Protein AF-A0A9E4A4X7-F1 (afdb_monomer_lite)

Structure (mmCIF, N/CA/C/O backbone):
data_AF-A0A9E4A4X7-F1
#
_entry.id   AF-A0A9E4A4X7-F1
#
loop_
_atom_site.group_PDB
_atom_site.id
_atom_site.type_symbol
_atom_site.label_atom_id
_atom_site.label_alt_id
_atom_site.label_comp_id
_atom_site.label_asym_id
_atom_site.label_entity_id
_atom_site.label_seq_id
_atom_site.pdbx_PDB_ins_code
_atom_site.Cartn_x
_atom_site.Cartn_y
_atom_site.Cartn_z
_atom_site.occupancy
_atom_site.B_iso_or_equiv
_atom_site.auth_seq_id
_atom_site.auth_comp_id
_atom_site.auth_asym_id
_atom_site.auth_atom_id
_atom_site.pdbx_PDB_model_num
ATOM 1 N N . GLU A 1 1 ? -10.717 1.701 -8.666 1.00 64.62 1 GLU A N 1
ATOM 2 C CA . GLU A 1 1 ? -9.809 1.528 -9.823 1.00 64.62 1 GLU A CA 1
ATOM 3 C C . GLU A 1 1 ? -8.608 2.432 -9.600 1.00 64.62 1 GLU A C 1
ATOM 5 O O . GLU A 1 1 ? -8.823 3.555 -9.165 1.00 64.62 1 GLU A O 1
ATOM 10 N N . ASN A 1 2 ? -7.380 1.958 -9.824 1.00 78.44 2 ASN A N 1
ATOM 11 C CA . ASN A 1 2 ? -6.183 2.775 -9.623 1.00 78.44 2 ASN A CA 1
ATOM 12 C C . ASN A 1 2 ? -5.297 2.719 -10.874 1.00 78.44 2 ASN A C 1
ATOM 14 O O . ASN A 1 2 ? -5.035 1.631 -11.394 1.00 78.44 2 ASN A O 1
ATOM 18 N N . ARG A 1 3 ? -4.871 3.878 -11.392 1.00 83.56 3 ARG A N 1
ATOM 19 C CA . ARG A 1 3 ? -4.056 3.939 -12.616 1.00 83.56 3 ARG A CA 1
ATOM 20 C C . ARG A 1 3 ? -2.613 3.575 -12.285 1.00 83.56 3 ARG A C 1
ATOM 22 O O . ARG A 1 3 ? -1.988 4.191 -11.430 1.00 83.56 3 ARG A O 1
ATOM 29 N N . MET A 1 4 ? -2.079 2.565 -12.966 1.00 91.38 4 MET A N 1
ATOM 30 C CA . MET A 1 4 ? -0.709 2.097 -12.752 1.00 91.38 4 MET A CA 1
ATOM 31 C C . MET A 1 4 ? 0.246 2.718 -13.772 1.00 91.38 4 MET A C 1
ATOM 33 O O . MET A 1 4 ? -0.070 2.798 -14.954 1.00 91.38 4 MET A O 1
ATOM 37 N N . GLY A 1 5 ? 1.420 3.146 -13.299 1.00 93.50 5 GLY A N 1
ATOM 38 C CA . GLY A 1 5 ? 2.535 3.569 -14.149 1.00 93.50 5 GLY A CA 1
ATOM 39 C C . GLY A 1 5 ? 3.482 2.404 -14.429 1.00 93.50 5 GLY A C 1
ATOM 40 O O . GLY A 1 5 ? 3.356 1.714 -15.431 1.00 93.50 5 GLY A O 1
ATOM 41 N N . CYS A 1 6 ? 4.431 2.168 -13.516 1.00 95.12 6 CYS A N 1
ATOM 42 C CA . CYS A 1 6 ? 5.456 1.132 -13.691 1.00 95.12 6 CYS A CA 1
ATOM 43 C C . CYS A 1 6 ? 5.006 -0.294 -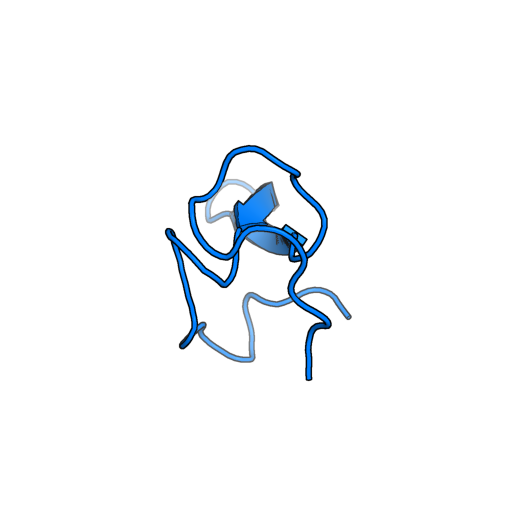13.340 1.00 95.12 6 CYS A C 1
ATOM 45 O O . CYS A 1 6 ? 5.669 -1.231 -13.756 1.00 95.12 6 CYS A O 1
ATOM 47 N N . ALA A 1 7 ? 3.952 -0.459 -12.529 1.00 92.88 7 ALA A N 1
ATOM 48 C CA . ALA A 1 7 ? 3.502 -1.747 -11.972 1.00 92.88 7 ALA A CA 1
ATOM 49 C C . ALA A 1 7 ? 4.562 -2.561 -11.184 1.00 92.88 7 ALA A C 1
ATOM 51 O O . ALA A 1 7 ? 4.351 -3.731 -10.894 1.00 92.88 7 ALA A O 1
ATOM 52 N N . LEU A 1 8 ? 5.6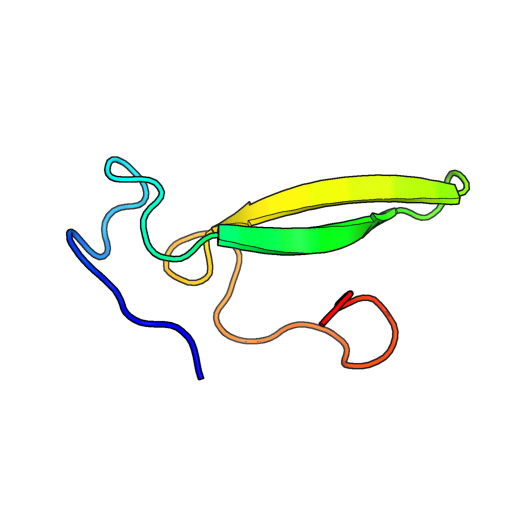81 -1.938 -10.803 1.00 94.62 8 LEU A N 1
ATOM 53 C CA . LEU A 1 8 ? 6.799 -2.560 -10.075 1.00 94.62 8 LEU A CA 1
ATOM 54 C C . LEU A 1 8 ? 7.029 -1.932 -8.687 1.00 94.62 8 LEU A C 1
ATOM 56 O O . LEU A 1 8 ? 8.051 -2.164 -8.052 1.00 94.62 8 LEU A O 1
ATOM 60 N N . GLY A 1 9 ? 6.122 -1.064 -8.236 1.00 92.06 9 GLY A N 1
ATOM 61 C CA . GLY A 1 9 ? 6.194 -0.421 -6.919 1.00 92.06 9 GLY A CA 1
ATOM 62 C C . GLY A 1 9 ? 7.182 0.746 -6.790 1.00 92.06 9 GLY A C 1
ATOM 63 O O . GLY A 1 9 ? 7.310 1.302 -5.700 1.00 92.06 9 GLY A O 1
ATOM 64 N N . VAL A 1 10 ? 7.842 1.152 -7.882 1.00 95.25 10 VAL A N 1
ATOM 65 C CA . VAL A 1 10 ? 8.862 2.222 -7.878 1.00 95.25 10 VAL A CA 1
ATOM 66 C C . VAL A 1 10 ? 8.259 3.607 -8.124 1.00 95.25 10 VAL A C 1
ATOM 68 O O . VAL A 1 10 ? 8.635 4.576 -7.478 1.00 95.25 10 VAL A O 1
ATOM 71 N N . CYS A 1 11 ? 7.303 3.719 -9.050 1.00 94.75 11 CYS A N 1
ATOM 72 C CA . CYS A 1 11 ? 6.772 5.020 -9.479 1.00 94.75 11 CYS A CA 1
ATOM 73 C C . CYS A 1 11 ? 5.782 5.663 -8.497 1.00 94.75 11 CYS A C 1
ATOM 75 O O . CYS A 1 11 ? 5.389 6.803 -8.712 1.00 94.75 11 CYS A O 1
ATOM 77 N N . LEU A 1 12 ? 5.303 4.910 -7.498 1.00 93.75 12 LEU A N 1
ATOM 78 C CA . LEU A 1 12 ? 4.262 5.321 -6.541 1.00 93.75 12 LEU A CA 1
ATOM 79 C C . LEU A 1 12 ? 2.935 5.809 -7.168 1.00 93.75 12 LEU A C 1
ATOM 81 O O . LEU A 1 12 ? 2.066 6.298 -6.461 1.00 93.75 12 LEU A O 1
ATOM 85 N N . GLY A 1 13 ? 2.731 5.636 -8.478 1.00 94.19 13 GLY A N 1
ATOM 86 C CA . GLY A 1 13 ? 1.539 6.134 -9.176 1.00 94.19 13 GLY A CA 1
ATOM 87 C C . GLY A 1 13 ? 0.232 5.428 -8.806 1.00 94.19 13 GLY A C 1
ATOM 88 O O . GLY A 1 13 ? -0.834 5.966 -9.061 1.00 94.19 13 GLY A O 1
ATOM 89 N N . CYS A 1 14 ? 0.308 4.246 -8.193 1.00 95.50 14 CYS A N 1
ATOM 90 C CA . CYS A 1 14 ? -0.851 3.449 -7.795 1.00 95.50 14 CYS A CA 1
ATOM 91 C C . CYS A 1 14 ? -0.956 3.303 -6.270 1.00 95.50 14 CYS A C 1
ATOM 93 O O . CYS A 1 14 ? -1.211 2.202 -5.785 1.00 95.50 14 CYS A O 1
ATOM 95 N N . VAL A 1 15 ? -0.663 4.349 -5.496 1.00 95.06 15 VAL A N 1
ATOM 96 C CA . VAL A 1 15 ? -0.828 4.306 -4.033 1.00 95.06 15 VAL A CA 1
ATOM 97 C C . VAL A 1 15 ? -2.297 4.458 -3.626 1.00 95.06 15 VAL A C 1
ATOM 99 O O . VAL A 1 15 ? -3.066 5.167 -4.273 1.00 95.06 15 VAL A O 1
ATOM 102 N N . CYS A 1 16 ? -2.679 3.781 -2.549 1.00 94.25 16 CYS A N 1
ATOM 103 C CA . CYS A 1 16 ? -3.950 3.893 -1.844 1.00 94.25 16 CYS A CA 1
ATOM 104 C C . CYS A 1 16 ? -3.664 4.200 -0.376 1.00 94.25 16 CYS A C 1
ATOM 106 O O . CYS A 1 16 ? -2.693 3.699 0.189 1.00 94.25 16 CYS A O 1
ATOM 108 N N . LYS A 1 17 ? -4.519 5.008 0.244 1.00 95.69 17 LYS A N 1
ATOM 109 C CA . LYS A 1 17 ? -4.456 5.276 1.676 1.00 95.69 17 LYS A CA 1
ATOM 110 C C . LYS A 1 17 ? -5.229 4.178 2.411 1.00 95.69 17 LYS A C 1
ATOM 112 O O . LYS A 1 17 ? -6.400 3.961 2.112 1.00 95.69 17 LYS A O 1
ATOM 117 N N . VAL A 1 18 ? -4.574 3.485 3.335 1.00 96.31 18 VAL A N 1
ATOM 118 C CA . VAL A 1 18 ? -5.132 2.337 4.060 1.00 96.31 18 VAL A CA 1
ATOM 119 C C . VAL A 1 18 ? -5.071 2.615 5.556 1.00 96.31 18 VAL A C 1
ATOM 121 O O . VAL A 1 18 ? -4.023 3.009 6.067 1.00 96.31 18 VAL A O 1
ATOM 124 N N . GLN A 1 19 ? -6.191 2.451 6.248 1.00 96.94 19 GLN A N 1
ATOM 125 C CA . GLN A 1 19 ? -6.292 2.596 7.690 1.00 96.94 19 GLN A CA 1
ATOM 126 C C . GLN A 1 19 ? -5.525 1.476 8.395 1.00 96.94 19 GLN A C 1
ATOM 128 O O . GLN A 1 19 ? -5.538 0.325 7.965 1.00 96.94 19 GLN A O 1
ATOM 133 N N . MET A 1 20 ? -4.826 1.835 9.468 1.00 94.94 20 MET A N 1
ATOM 134 C CA . MET A 1 20 ? -4.034 0.909 10.266 1.00 94.94 20 MET A CA 1
ATOM 135 C C . MET A 1 20 ? -4.718 0.599 11.602 1.00 94.94 20 MET A C 1
ATOM 137 O O . MET A 1 20 ? -5.480 1.431 12.109 1.00 94.94 20 MET A O 1
ATOM 141 N N . PRO A 1 21 ? -4.435 -0.567 12.213 1.00 91.19 21 PRO A N 1
ATOM 142 C CA . PRO A 1 21 ? -5.047 -0.966 13.481 1.00 91.19 21 PRO A CA 1
ATOM 143 C C . 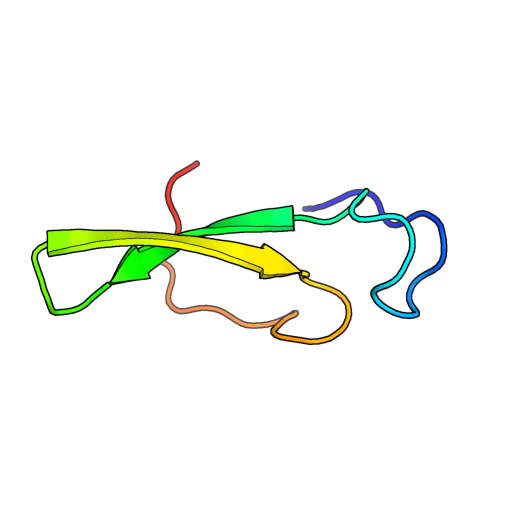PRO A 1 21 ? -4.803 0.009 14.643 1.00 91.19 21 PRO A C 1
ATOM 145 O O . PRO A 1 21 ? -5.596 0.054 15.579 1.00 91.19 21 PRO A O 1
ATOM 148 N N . ASP A 1 22 ? -3.723 0.794 14.602 1.00 93.75 22 ASP A N 1
ATOM 149 C CA . ASP A 1 22 ? -3.387 1.812 15.608 1.00 93.75 22 ASP A CA 1
ATOM 150 C C . ASP A 1 22 ? -4.189 3.122 15.462 1.00 93.75 22 ASP A C 1
ATOM 152 O O . ASP A 1 22 ? -4.026 4.044 16.261 1.00 93.75 22 ASP A O 1
ATOM 156 N N . GLY A 1 23 ? -5.075 3.209 14.466 1.00 91.25 23 GLY A N 1
ATOM 157 C CA . GLY A 1 23 ? -5.872 4.401 14.170 1.00 91.25 23 GLY A CA 1
ATOM 158 C C . GLY A 1 23 ? -5.195 5.376 13.202 1.00 91.25 23 GLY 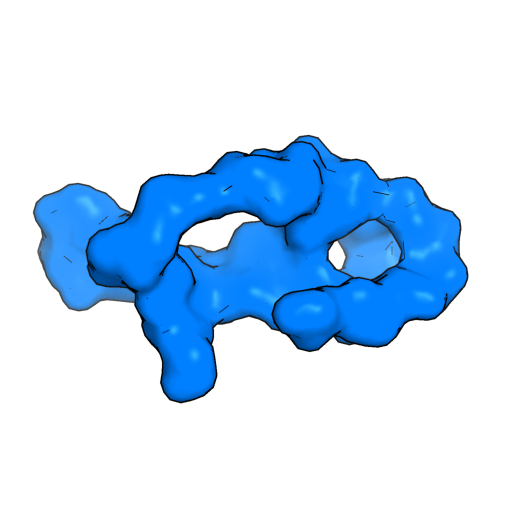A C 1
ATOM 159 O O . GLY A 1 23 ? -5.824 6.355 12.794 1.00 91.25 23 GLY A O 1
ATOM 160 N N . GLY A 1 24 ? -3.947 5.110 12.804 1.00 94.81 24 GLY A N 1
ATOM 161 C CA . GLY A 1 24 ? -3.246 5.813 11.737 1.00 94.81 24 GLY A CA 1
ATOM 162 C C . GLY A 1 24 ? -3.645 5.363 10.329 1.00 94.81 24 GLY A C 1
ATOM 163 O O . GLY A 1 24 ? -4.620 4.642 10.112 1.00 94.81 24 GLY A O 1
ATOM 164 N N . PHE A 1 25 ? -2.865 5.804 9.344 1.00 95.75 25 PHE A N 1
ATOM 165 C CA . PHE A 1 25 ? -2.970 5.333 7.967 1.00 95.75 25 PHE A CA 1
ATOM 166 C C . PHE A 1 25 ? -1.587 5.169 7.343 1.00 95.75 25 PHE A C 1
ATOM 168 O O . PHE A 1 25 ? -0.649 5.885 7.694 1.00 95.75 25 PHE A O 1
ATOM 175 N N . GLU A 1 26 ? -1.500 4.302 6.344 1.00 95.50 26 GLU A N 1
ATOM 176 C CA . GLU A 1 26 ? -0.318 4.122 5.509 1.00 95.50 26 GLU A CA 1
ATOM 177 C C . GLU A 1 26 ? -0.677 4.266 4.025 1.00 95.50 26 GLU A C 1
ATOM 179 O O . GLU A 1 26 ? -1.807 4.001 3.609 1.00 95.50 26 GLU A O 1
ATOM 184 N N . TYR A 1 27 ? 0.284 4.705 3.210 1.00 94.88 27 TYR A N 1
ATOM 185 C CA . TYR A 1 27 ? 0.160 4.643 1.757 1.00 94.88 27 TYR A CA 1
ATOM 186 C C . TYR A 1 27 ? 0.714 3.319 1.245 1.00 94.88 27 TYR A C 1
ATOM 188 O O . TYR A 1 27 ? 1.924 3.110 1.245 1.00 94.88 27 TYR A O 1
ATOM 196 N N . GLN A 1 28 ? -0.171 2.463 0.746 1.00 95.31 28 GLN A N 1
ATOM 197 C CA . GLN A 1 28 ? 0.184 1.167 0.179 1.00 95.31 28 GLN A CA 1
ATOM 198 C C . GLN A 1 28 ? 0.035 1.178 -1.340 1.00 95.31 28 GLN A C 1
ATOM 200 O O . GLN A 1 28 ? -0.891 1.772 -1.892 1.00 95.31 28 GLN A O 1
ATOM 205 N N . ARG A 1 29 ? 0.949 0.524 -2.053 1.00 96.19 29 ARG A N 1
ATOM 206 C CA . ARG A 1 29 ? 0.937 0.454 -3.520 1.00 96.19 29 ARG A CA 1
ATOM 207 C C . ARG A 1 29 ? 0.071 -0.705 -3.992 1.00 96.19 29 ARG A C 1
ATOM 209 O O . ARG A 1 29 ? 0.360 -1.860 -3.713 1.00 96.19 29 ARG A O 1
ATOM 216 N N . VAL A 1 30 ? -0.912 -0.428 -4.840 1.00 95.31 30 VAL A N 1
ATOM 217 C CA . VAL A 1 30 ? -1.809 -1.452 -5.404 1.00 95.31 30 VAL A CA 1
ATOM 218 C C . VAL A 1 30 ? -1.053 -2.528 -6.195 1.00 95.31 30 VAL A C 1
ATOM 220 O O . VAL A 1 30 ? -1.452 -3.684 -6.171 1.00 95.31 30 VAL A O 1
ATOM 223 N N . CYS A 1 31 ? 0.034 -2.179 -6.892 1.00 95.12 31 CYS A N 1
ATOM 224 C CA . CYS A 1 31 ? 0.783 -3.139 -7.714 1.00 95.12 31 CYS A CA 1
ATOM 225 C C . CYS A 1 31 ? 1.672 -4.120 -6.929 1.00 95.12 31 CYS A C 1
ATOM 227 O O . CYS A 1 31 ? 2.073 -5.128 -7.501 1.00 95.12 31 CYS A O 1
ATOM 229 N N . THR A 1 32 ? 1.992 -3.832 -5.664 1.00 94.81 32 THR A N 1
ATOM 230 C CA . THR A 1 32 ? 2.937 -4.629 -4.859 1.00 94.81 32 THR A CA 1
ATOM 231 C C . THR A 1 32 ? 2.351 -5.066 -3.513 1.00 94.81 32 THR A C 1
ATOM 233 O O . THR A 1 32 ? 2.583 -6.198 -3.107 1.00 94.81 32 THR A O 1
ATOM 236 N N . GLU A 1 33 ? 1.552 -4.219 -2.861 1.00 94.81 33 GLU A N 1
ATOM 237 C CA . GLU A 1 33 ? 0.823 -4.520 -1.619 1.00 94.81 33 GLU A CA 1
ATOM 238 C C . GLU A 1 33 ? -0.638 -4.929 -1.889 1.00 94.81 33 GLU A C 1
ATOM 240 O O . GLU A 1 33 ? -1.240 -5.643 -1.094 1.00 94.81 33 GLU A O 1
ATOM 245 N N . GLY A 1 34 ? -1.210 -4.475 -3.011 1.00 90.50 34 GLY A N 1
ATOM 246 C CA . GLY A 1 34 ? -2.545 -4.857 -3.483 1.00 90.50 34 GLY A CA 1
ATOM 247 C C . GLY A 1 34 ? -2.524 -6.060 -4.442 1.00 90.50 34 GLY A C 1
ATOM 248 O O . GLY A 1 34 ? -1.600 -6.870 -4.395 1.00 90.50 34 GLY A O 1
ATOM 249 N N . PRO A 1 35 ? -3.518 -6.220 -5.344 1.00 91.12 35 PRO A N 1
ATOM 250 C CA . PRO A 1 35 ? -4.599 -5.290 -5.693 1.00 91.12 35 PRO A CA 1
ATOM 251 C C . PRO A 1 35 ? -5.862 -5.419 -4.829 1.00 91.12 35 PRO A C 1
ATOM 253 O O . PRO A 1 35 ? -6.809 -4.656 -5.023 1.00 91.12 35 PRO A O 1
ATOM 256 N N . VAL A 1 36 ? -5.898 -6.392 -3.919 1.00 93.75 36 VAL A N 1
ATOM 257 C CA . VAL A 1 36 ? -7.055 -6.673 -3.065 1.00 93.75 36 VAL A CA 1
ATOM 258 C C . VAL A 1 36 ? -6.794 -6.112 -1.676 1.00 93.75 36 VAL A C 1
ATOM 260 O O . VAL A 1 36 ? -5.820 -6.479 -1.030 1.00 93.75 36 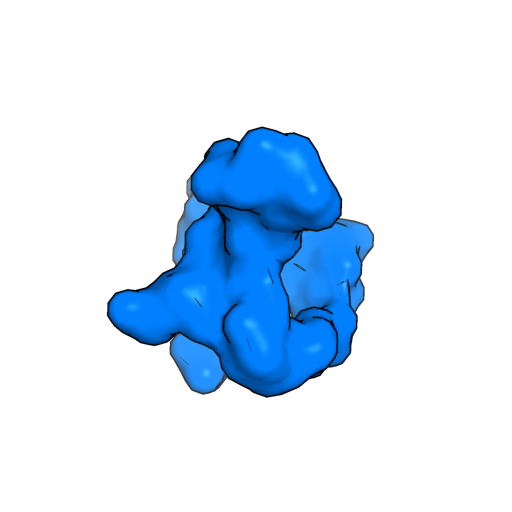VAL A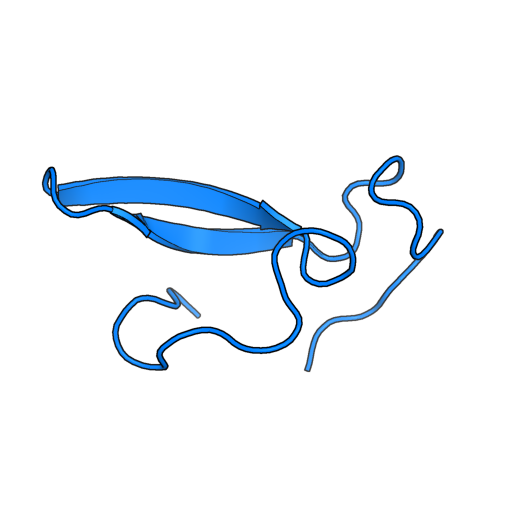 O 1
ATOM 263 N N . PHE A 1 37 ? -7.692 -5.246 -1.227 1.00 92.12 37 PHE A N 1
ATOM 264 C CA . PHE A 1 37 ? -7.697 -4.663 0.110 1.00 92.12 37 PHE A CA 1
ATOM 265 C C . PHE A 1 37 ? -9.074 -4.887 0.728 1.00 92.12 37 PHE A C 1
ATOM 267 O O . PHE A 1 37 ? -10.063 -5.016 -0.005 1.00 92.12 37 PHE A O 1
ATOM 274 N N . ASN A 1 38 ? -9.164 -4.891 2.057 1.00 93.75 38 ASN A N 1
ATOM 275 C CA . ASN A 1 38 ? -10.470 -4.822 2.698 1.00 93.75 38 ASN A CA 1
ATOM 276 C C . ASN A 1 38 ? -11.095 -3.464 2.395 1.00 93.75 38 ASN A C 1
ATOM 278 O O . ASN A 1 38 ? -10.455 -2.423 2.540 1.00 93.75 38 ASN A O 1
ATOM 282 N N . ALA A 1 39 ? -12.360 -3.472 1.991 1.00 92.25 39 ALA A N 1
ATOM 283 C CA . ALA A 1 39 ? -13.061 -2.243 1.648 1.00 92.25 39 ALA A CA 1
ATOM 284 C C . ALA A 1 39 ? -13.201 -1.288 2.847 1.00 92.25 39 ALA A C 1
ATOM 286 O O . ALA A 1 39 ? -13.261 -0.082 2.637 1.00 92.25 39 ALA A O 1
ATOM 287 N N . GLU A 1 40 ? -13.233 -1.817 4.077 1.00 94.31 40 GLU A N 1
ATOM 288 C CA . GLU A 1 40 ? -13.309 -1.021 5.310 1.00 94.31 40 GLU A CA 1
ATOM 289 C C . GLU A 1 40 ? -12.008 -0.280 5.640 1.00 94.31 40 GLU A C 1
ATOM 291 O O . GLU A 1 40 ? -12.060 0.805 6.211 1.00 94.31 40 GLU A O 1
ATOM 296 N N . ASP A 1 41 ? -10.861 -0.819 5.220 1.00 94.44 41 ASP A N 1
ATOM 297 C CA . ASP A 1 41 ? -9.555 -0.220 5.498 1.00 94.44 41 ASP A CA 1
ATOM 298 C C . ASP A 1 41 ? -9.176 0.836 4.444 1.00 94.44 41 ASP A C 1
ATOM 300 O O . ASP A 1 41 ? -8.320 1.684 4.686 1.00 94.44 41 ASP A O 1
ATOM 304 N N . VAL A 1 42 ? -9.774 0.808 3.247 1.00 93.56 42 VAL A N 1
ATOM 305 C CA . VAL A 1 42 ? -9.421 1.741 2.165 1.00 93.56 42 VAL A CA 1
ATOM 306 C C . VAL A 1 42 ? -10.098 3.094 2.363 1.00 93.56 42 VAL A C 1
ATOM 308 O O . VAL A 1 42 ? -11.320 3.218 2.319 1.00 93.56 42 VAL A O 1
ATOM 311 N N . ILE A 1 43 ? -9.280 4.140 2.469 1.00 92.12 43 ILE A N 1
ATOM 312 C CA . ILE A 1 43 ? -9.731 5.529 2.527 1.00 92.12 43 ILE A CA 1
ATOM 313 C C . ILE A 1 43 ? -9.765 6.080 1.091 1.00 92.12 43 ILE A C 1
ATOM 315 O O . ILE A 1 43 ? -8.707 6.270 0.483 1.00 92.12 43 ILE A O 1
ATOM 319 N N . TRP A 1 44 ? -10.975 6.287 0.556 1.00 79.69 44 TRP A N 1
ATOM 320 C CA . TRP A 1 44 ? -11.239 6.801 -0.801 1.00 79.69 44 TRP A CA 1
ATOM 321 C C . TRP A 1 44 ? -11.041 8.312 -0.948 1.00 79.69 44 TRP A C 1
ATOM 323 O O . TRP A 1 44 ? -11.341 9.055 0.015 1.00 79.69 44 TRP A O 1
#

Radius of gyration: 10.31 Å; chains: 1; bounding box: 22×14×30 Å

Secondary structure (DSSP, 8-state):
----SSSSSSS-TTEEEEE-TTS-EEEEETTTT-S---TTTEE-

pLDDT: mean 92.48, std 5.68, range [64.62, 96.94]

Foldseek 3Di:
DFDDDPLPCPPLRQWWWFADPVRHIDTDHCSPRHVDDPPVGTDD

Sequence (44 aa):
ENRMGCALGVCLGCVCKVQMPDGGFEYQRVCTEGPVFNAEDVIW